Protein AF-A0A9D3WK66-F1 (afdb_monomer)

Radius of gyration: 29.8 Å; Cα contacts (8 Å, |Δi|>4): 88; chains: 1; bounding box: 53×71×88 Å

Organism: NCBI:txid47602

Sequence (162 aa):
MALVIGKKVHNGCNCAFFTHMRKDLNSLHNNAQQAYVDLMNQVQYIEVSLDRQTTKQILANRLHLKTNIDVVRWLSFQGCAFRGHDKSSGSKNRGNFLELLSLLASYNEKVEDVLKSAPQNASYTSTIQKEILQIYASRVCNVIREEIGDRKFSIIVDEARD

Mean predicted aligned error: 13.24 Å

Nearest PDB structures (foldseek):
  4zkj-assembly1_A  TM=3.497E-01  e=6.469E+00  Streptococcus pyogenes M1 476

Structure (mmCIF, N/CA/C/O backbone):
data_AF-A0A9D3WK66-F1
#
_entry.id   AF-A0A9D3WK66-F1
#
loop_
_atom_site.group_PDB
_atom_site.id
_atom_site.type_symbol
_atom_site.label_atom_id
_atom_site.label_alt_id
_atom_site.label_comp_id
_atom_site.label_asym_id
_atom_site.label_entity_id
_atom_site.label_seq_id
_atom_site.pdbx_PDB_ins_code
_atom_site.Cartn_x
_atom_site.Cartn_y
_atom_site.Cartn_z
_atom_site.occupancy
_atom_site.B_iso_or_equiv
_atom_site.auth_seq_id
_atom_site.auth_comp_id
_atom_site.auth_asym_id
_atom_site.auth_atom_id
_atom_site.pdbx_PDB_model_num
ATOM 1 N N . MET A 1 1 ? -11.608 -52.437 65.355 1.00 40.25 1 MET A N 1
ATOM 2 C CA . MET A 1 1 ? -11.889 -51.640 64.142 1.00 40.25 1 MET A CA 1
ATOM 3 C C . MET A 1 1 ? -11.464 -50.209 64.441 1.00 40.25 1 MET A C 1
ATOM 5 O O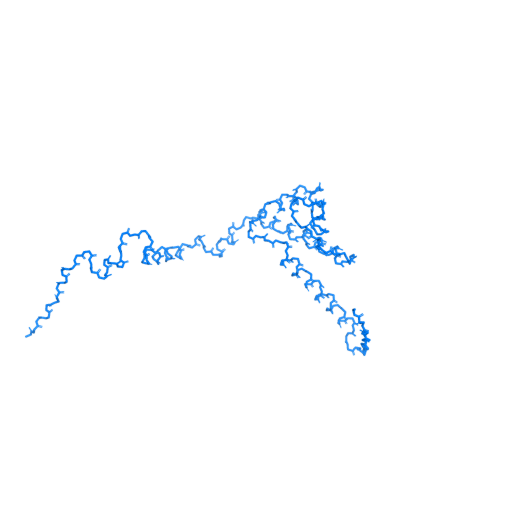 . MET A 1 1 ? -12.112 -49.552 65.242 1.00 40.25 1 MET A O 1
ATOM 9 N N . ALA A 1 2 ? -10.286 -49.796 63.969 1.00 36.47 2 ALA A N 1
ATOM 10 C CA . ALA A 1 2 ? -9.683 -48.517 64.345 1.00 36.47 2 ALA A CA 1
ATOM 11 C C . ALA A 1 2 ? -10.304 -47.374 63.528 1.00 36.47 2 ALA A C 1
ATOM 13 O O . ALA A 1 2 ? -10.202 -47.363 62.303 1.00 36.47 2 ALA A O 1
ATOM 14 N N . LEU A 1 3 ? -10.953 -46.425 64.208 1.00 35.62 3 LEU A N 1
ATOM 15 C CA . LEU A 1 3 ? -11.374 -45.158 63.614 1.00 35.62 3 LEU A CA 1
ATOM 16 C C . LEU A 1 3 ? -10.128 -44.293 63.386 1.00 35.62 3 LEU A C 1
ATOM 18 O O . LEU A 1 3 ? -9.484 -43.858 64.340 1.00 35.62 3 LEU A O 1
ATOM 22 N N . VAL A 1 4 ? -9.791 -44.029 62.125 1.00 41.88 4 VAL A N 1
ATOM 23 C CA . VAL A 1 4 ? -8.797 -43.010 61.771 1.00 41.88 4 VAL A CA 1
ATOM 24 C C . VAL A 1 4 ? -9.457 -41.645 61.955 1.00 41.88 4 VAL A C 1
ATOM 26 O O . VAL A 1 4 ? -10.234 -41.190 61.121 1.00 41.88 4 VAL A O 1
ATOM 29 N N . ILE A 1 5 ? -9.175 -41.003 63.086 1.00 43.50 5 ILE A N 1
ATOM 30 C CA . ILE A 1 5 ? -9.607 -39.635 63.373 1.00 43.50 5 ILE A CA 1
ATOM 31 C C . ILE A 1 5 ? -8.705 -38.700 62.560 1.00 43.50 5 ILE A C 1
ATOM 33 O O . ILE A 1 5 ? -7.520 -38.545 62.861 1.00 43.50 5 ILE A O 1
ATOM 37 N N . GLY A 1 6 ? -9.250 -38.094 61.503 1.00 44.72 6 GLY A N 1
ATOM 38 C CA . GLY A 1 6 ? -8.554 -37.066 60.733 1.00 44.72 6 GLY A CA 1
ATOM 39 C C . GLY A 1 6 ? -8.115 -35.915 61.644 1.00 44.72 6 GLY A C 1
ATOM 40 O O . GLY A 1 6 ? -8.935 -35.322 62.347 1.00 44.72 6 GLY A O 1
ATOM 41 N N . LYS A 1 7 ? -6.813 -35.603 61.654 1.00 45.66 7 LYS A N 1
ATOM 42 C CA . LYS A 1 7 ? -6.251 -34.474 62.411 1.00 45.66 7 LYS A CA 1
ATOM 43 C C . LYS A 1 7 ? -6.900 -33.166 61.948 1.00 45.66 7 LYS A C 1
ATOM 45 O O . LYS A 1 7 ? -6.722 -32.745 60.808 1.00 45.66 7 LYS A O 1
ATOM 50 N N . LYS A 1 8 ? -7.611 -32.497 62.855 1.00 54.91 8 LYS A N 1
ATOM 51 C CA . LYS A 1 8 ? -8.145 -31.147 62.650 1.00 54.91 8 LYS A CA 1
ATOM 52 C C . LYS A 1 8 ? -6.979 -30.151 62.699 1.00 54.91 8 LYS A C 1
ATOM 54 O O . LYS A 1 8 ? -6.400 -29.918 63.757 1.00 54.91 8 LYS A O 1
ATOM 59 N N . VAL A 1 9 ? -6.592 -29.599 61.548 1.00 56.69 9 VAL A N 1
ATOM 60 C CA . VAL A 1 9 ? -5.511 -28.604 61.447 1.00 56.69 9 VAL A CA 1
ATOM 61 C C . VAL A 1 9 ? -6.051 -27.240 61.890 1.00 56.69 9 VAL A C 1
ATOM 63 O O . VAL A 1 9 ? -6.697 -26.531 61.125 1.00 56.69 9 VAL A O 1
ATOM 66 N N . HIS A 1 10 ? -5.799 -26.871 63.146 1.00 52.72 10 HIS A N 1
ATOM 67 C CA . HIS A 1 10 ? -6.180 -25.583 63.737 1.00 52.72 10 HIS A CA 1
ATOM 68 C C . HIS A 1 10 ? -5.167 -24.475 63.404 1.00 52.72 10 HIS A C 1
ATOM 70 O O . HIS A 1 10 ? -4.578 -23.888 64.302 1.00 52.72 10 HIS A O 1
ATOM 76 N N . ASN A 1 11 ? -4.947 -24.182 62.116 1.00 50.19 11 ASN A N 1
ATOM 77 C CA . ASN A 1 11 ? -3.946 -23.186 61.697 1.00 50.19 11 ASN A CA 1
ATOM 78 C C . ASN A 1 11 ? -4.517 -21.933 61.016 1.00 50.19 11 ASN A C 1
ATOM 80 O O . ASN A 1 11 ? -3.838 -21.317 60.198 1.00 50.19 11 ASN A O 1
ATOM 84 N N . GLY A 1 12 ? -5.748 -21.547 61.378 1.00 63.19 12 GLY A N 1
ATOM 85 C CA . GLY A 1 12 ? -6.354 -20.247 61.058 1.00 63.19 12 GLY A CA 1
ATOM 86 C C . GLY A 1 12 ? -6.053 -19.707 59.652 1.00 63.19 12 GLY A C 1
ATOM 87 O O . GLY A 1 12 ? -5.990 -20.451 58.674 1.00 63.19 12 GLY A O 1
ATOM 88 N N . CYS A 1 13 ? -5.821 -18.395 59.563 1.00 54.75 13 CYS A N 1
ATOM 89 C CA . CYS A 1 13 ? -5.512 -17.672 58.326 1.00 54.75 13 CYS A CA 1
ATOM 90 C C . CYS A 1 13 ? -4.225 -18.134 57.604 1.00 54.75 13 CYS A C 1
ATOM 92 O O . CYS A 1 13 ? -3.915 -17.553 56.566 1.00 54.75 13 CYS A O 1
ATOM 94 N N . ASN A 1 14 ? -3.465 -19.095 58.146 1.00 53.28 14 ASN A N 1
ATOM 95 C CA . ASN A 1 14 ? -2.174 -19.574 57.635 1.00 53.28 14 ASN A CA 1
ATOM 96 C C . ASN A 1 14 ? -2.239 -21.008 57.075 1.00 53.28 14 ASN A C 1
ATOM 98 O O . ASN A 1 14 ? -1.198 -21.612 56.813 1.00 53.28 14 ASN A O 1
ATOM 102 N N . CYS A 1 15 ? -3.430 -21.591 56.889 1.00 62.47 15 CYS A N 1
ATOM 103 C CA . CYS A 1 15 ? -3.521 -22.839 56.135 1.00 62.47 15 CYS A CA 1
ATOM 104 C C . CYS A 1 15 ? -3.253 -22.564 54.644 1.00 62.47 15 CYS A C 1
ATOM 106 O O . CYS A 1 15 ? -3.700 -21.548 54.115 1.00 62.47 15 CYS A O 1
ATOM 108 N N . ALA A 1 16 ? -2.542 -23.467 53.959 1.00 61.47 16 ALA A N 1
ATOM 109 C CA . ALA A 1 16 ? -2.139 -23.287 52.558 1.00 61.47 16 ALA A CA 1
ATOM 110 C C . ALA A 1 16 ? -3.317 -22.929 51.631 1.00 61.47 16 ALA A C 1
ATOM 112 O O . ALA A 1 16 ? -3.166 -22.123 50.719 1.00 61.47 16 ALA A O 1
ATOM 113 N N . PHE A 1 17 ? -4.505 -23.463 51.925 1.00 60.59 17 PHE A N 1
ATOM 114 C CA . PHE A 1 17 ? -5.745 -23.141 51.224 1.00 60.59 17 PHE A CA 1
ATOM 115 C C . PHE A 1 17 ? -6.182 -21.679 51.430 1.00 60.59 17 PHE A C 1
ATOM 117 O O . PHE A 1 17 ? -6.462 -20.978 50.463 1.00 60.59 17 PHE A O 1
ATOM 124 N N . PHE A 1 18 ? -6.170 -21.175 52.668 1.00 57.91 18 PHE A N 1
ATOM 125 C CA . PHE A 1 18 ? -6.465 -19.768 52.959 1.00 57.91 18 PHE A CA 1
ATOM 126 C C . PHE A 1 18 ? -5.381 -18.818 52.441 1.00 57.91 18 PHE A C 1
ATOM 128 O O . PHE A 1 18 ? -5.702 -17.694 52.074 1.00 57.91 18 PHE A O 1
ATOM 135 N N . THR A 1 19 ? -4.120 -19.252 52.381 1.00 58.94 19 THR A N 1
ATOM 136 C CA . THR A 1 19 ? -3.023 -18.482 51.774 1.00 58.94 19 THR A CA 1
ATOM 137 C C . THR A 1 19 ? -3.177 -18.390 50.252 1.00 58.94 19 THR A C 1
ATOM 139 O O . THR A 1 19 ? -2.900 -17.342 49.680 1.00 58.94 19 THR A O 1
ATOM 142 N N . HIS A 1 20 ? -3.673 -19.450 49.605 1.00 60.00 20 HIS A N 1
ATOM 143 C CA . HIS A 1 20 ? -3.964 -19.484 48.169 1.00 60.00 20 HIS A CA 1
ATOM 144 C C . HIS A 1 20 ? -5.224 -18.680 47.795 1.00 60.00 20 HIS A C 1
ATOM 146 O O . HIS A 1 20 ? -5.245 -18.021 46.760 1.00 60.00 20 HIS A O 1
ATOM 152 N N . MET A 1 21 ? -6.256 -18.689 48.648 1.00 56.97 21 MET A N 1
ATOM 153 C CA . MET A 1 21 ? -7.496 -17.914 48.462 1.00 56.97 21 MET A CA 1
ATOM 154 C C . MET A 1 21 ? -7.461 -16.501 49.081 1.00 56.97 21 MET A C 1
ATOM 156 O O . MET A 1 21 ? -8.497 -15.841 49.172 1.00 56.97 21 MET A O 1
ATOM 160 N N . ARG A 1 22 ? -6.318 -16.035 49.606 1.00 57.00 22 ARG A N 1
ATOM 161 C CA . ARG A 1 22 ? -6.277 -14.832 50.457 1.00 57.00 22 ARG A CA 1
ATOM 162 C C . ARG A 1 22 ? -6.672 -13.563 49.682 1.00 57.00 22 ARG A C 1
ATOM 164 O O . ARG A 1 22 ? -6.203 -13.340 48.574 1.00 57.00 22 ARG A O 1
ATOM 171 N N . LYS A 1 23 ? -7.509 -12.763 50.362 1.00 58.66 23 LYS A N 1
ATOM 172 C CA . LYS A 1 23 ? -8.069 -11.394 50.196 1.00 58.66 23 LYS A CA 1
ATOM 173 C C . LYS A 1 23 ? -7.5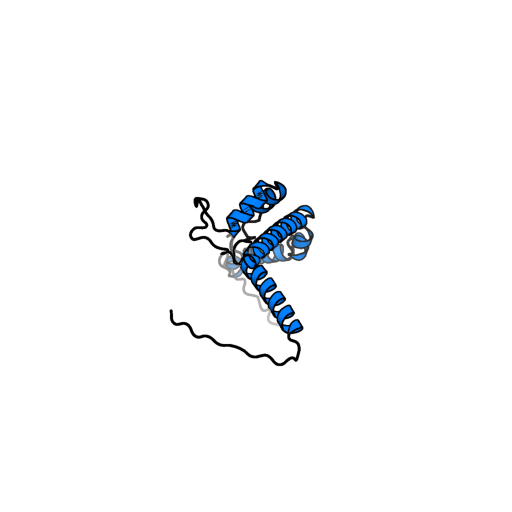24 -10.385 49.167 1.00 58.66 23 LYS A C 1
ATOM 175 O O . LYS A 1 23 ? -8.174 -9.356 48.997 1.00 58.66 23 LYS A O 1
ATOM 180 N N . ASP A 1 24 ? -6.402 -10.616 48.508 1.00 59.94 24 ASP A N 1
ATOM 181 C CA . ASP A 1 24 ? -5.859 -9.667 47.541 1.00 59.94 24 ASP A CA 1
ATOM 182 C C . ASP A 1 24 ? -6.545 -9.866 46.183 1.00 59.94 24 ASP A C 1
ATOM 184 O O . ASP A 1 24 ? -6.628 -10.989 45.670 1.00 59.94 24 ASP A O 1
ATOM 188 N N . LEU A 1 25 ? -7.049 -8.776 45.589 1.00 59.12 25 LEU A N 1
ATOM 189 C CA . LEU A 1 25 ? -7.757 -8.814 44.298 1.00 59.12 25 LEU A CA 1
ATOM 190 C C . LEU A 1 25 ? -6.941 -9.511 43.194 1.00 59.12 25 LEU A C 1
ATOM 192 O O . LEU A 1 25 ? -7.528 -10.109 42.303 1.00 59.12 25 LEU A O 1
ATOM 196 N N . ASN A 1 26 ? -5.608 -9.495 43.301 1.00 67.25 26 ASN A N 1
ATOM 197 C CA . ASN A 1 26 ? -4.677 -10.006 42.293 1.00 67.25 26 ASN A CA 1
ATOM 198 C C . ASN A 1 26 ? -4.038 -11.361 42.655 1.00 67.25 26 ASN A C 1
ATOM 200 O O . ASN A 1 26 ? -2.967 -11.686 42.137 1.00 67.25 26 ASN A O 1
ATOM 204 N N . SER A 1 27 ? -4.627 -12.148 43.563 1.00 77.69 27 SER A N 1
ATOM 205 C CA . SER A 1 27 ? -4.117 -13.498 43.843 1.00 77.69 27 SER A CA 1
ATOM 206 C C . SER A 1 27 ? -4.164 -14.383 42.587 1.00 77.69 27 SER A C 1
ATOM 208 O O . SER A 1 27 ? -5.039 -14.231 41.731 1.00 77.69 27 SER A O 1
ATOM 210 N N . LEU A 1 28 ? -3.242 -15.346 42.479 1.00 77.12 28 LEU A N 1
ATOM 211 C CA . LEU A 1 28 ? -3.210 -16.290 41.351 1.00 77.12 28 LEU A CA 1
ATOM 212 C C . LEU A 1 28 ? -4.540 -17.042 41.195 1.00 77.12 28 LEU A C 1
ATOM 214 O O . LEU A 1 28 ? -4.989 -17.254 40.072 1.00 77.12 28 LEU A O 1
ATOM 218 N N . HIS A 1 29 ? -5.194 -17.386 42.310 1.00 78.50 29 HIS A N 1
ATOM 219 C CA . HIS A 1 29 ? -6.513 -18.014 42.302 1.00 78.50 29 HIS A CA 1
ATOM 220 C C . HIS A 1 29 ? -7.579 -17.091 41.710 1.00 78.50 29 HIS A C 1
ATOM 222 O O . HIS A 1 29 ? -8.332 -17.514 40.839 1.00 78.50 29 HIS A O 1
ATOM 228 N N . ASN A 1 30 ? -7.661 -15.841 42.175 1.00 79.44 30 ASN A N 1
ATOM 229 C CA . ASN A 1 30 ? -8.678 -14.898 41.707 1.00 79.44 30 ASN A CA 1
ATOM 230 C C . ASN A 1 30 ? -8.489 -14.583 40.221 1.00 79.44 30 ASN A C 1
ATOM 232 O O . ASN A 1 30 ? -9.464 -14.581 39.478 1.00 79.44 30 ASN A O 1
ATOM 236 N N . ASN A 1 31 ? -7.242 -14.435 39.770 1.00 84.19 31 ASN A N 1
ATOM 237 C CA . ASN A 1 31 ? -6.928 -14.241 38.356 1.00 84.19 31 ASN A CA 1
ATOM 238 C C . ASN A 1 31 ? -7.301 -15.469 37.513 1.00 84.19 31 ASN A C 1
ATOM 240 O O . ASN A 1 31 ? -7.889 -15.317 36.449 1.00 84.19 31 ASN A O 1
ATOM 244 N N . ALA A 1 32 ? -6.999 -16.685 37.983 1.00 84.00 32 ALA A N 1
ATOM 245 C CA . ALA A 1 32 ? -7.361 -17.917 37.280 1.00 84.00 32 ALA A CA 1
ATOM 246 C C . ALA A 1 32 ? -8.882 -18.129 37.230 1.00 84.00 32 ALA A C 1
ATOM 248 O O . ALA A 1 32 ? -9.423 -18.527 36.200 1.00 84.00 32 ALA A O 1
ATOM 249 N N . GLN A 1 33 ? -9.583 -17.822 38.322 1.00 86.31 33 GLN A N 1
ATOM 250 C CA . GLN A 1 33 ? -11.039 -17.880 38.382 1.00 86.31 33 GLN A CA 1
ATOM 251 C C . GLN A 1 33 ? -11.675 -16.832 37.464 1.00 86.31 33 GLN A C 1
ATOM 253 O O . GLN A 1 33 ? -12.616 -17.156 36.746 1.00 86.31 33 GLN A O 1
ATOM 258 N N . GLN A 1 34 ? -11.148 -15.606 37.442 1.00 84.94 34 GLN A N 1
ATOM 259 C CA . GLN A 1 34 ? -11.617 -14.560 36.538 1.00 84.94 34 GLN A CA 1
ATOM 260 C C . GLN A 1 34 ? -11.363 -14.943 35.077 1.00 84.94 34 GLN A C 1
ATOM 262 O O . GLN A 1 34 ? -12.284 -14.880 34.275 1.00 84.94 34 GLN A O 1
ATOM 267 N N . ALA A 1 35 ? -10.170 -15.446 34.746 1.00 85.31 35 ALA A N 1
ATOM 268 C CA . ALA A 1 35 ? -9.850 -15.924 33.402 1.00 85.31 35 ALA A CA 1
ATOM 269 C C . ALA A 1 35 ? -10.766 -17.076 32.958 1.00 85.31 35 ALA A C 1
ATOM 271 O O . ALA A 1 35 ? -11.161 -17.128 31.798 1.00 85.31 35 ALA A O 1
ATOM 272 N N . TYR A 1 36 ? -11.143 -17.978 33.871 1.00 86.31 36 TYR A N 1
ATOM 273 C CA . TYR A 1 36 ? -12.144 -19.008 33.593 1.00 86.31 36 TYR A CA 1
ATOM 274 C C . TYR A 1 36 ? -13.525 -18.397 33.326 1.00 86.31 36 TYR A C 1
ATOM 276 O O . TYR A 1 36 ? -14.172 -18.760 32.351 1.00 86.31 36 TYR A O 1
ATOM 284 N N . VAL A 1 37 ? -13.977 -17.447 34.148 1.00 88.12 37 VAL A N 1
ATOM 285 C CA . VAL A 1 37 ? -15.263 -16.758 33.943 1.00 88.12 37 VAL A CA 1
ATOM 286 C C . VAL A 1 37 ? -15.286 -16.007 32.607 1.00 88.12 37 VAL A C 1
ATOM 288 O O . VAL A 1 37 ? -16.259 -16.125 31.864 1.00 88.12 37 VAL A O 1
ATOM 291 N N . ASP A 1 38 ? -14.207 -15.303 32.267 1.00 85.25 38 ASP A N 1
ATOM 292 C CA . ASP A 1 38 ? -14.059 -14.584 30.999 1.00 85.25 38 ASP A CA 1
ATOM 293 C C . ASP A 1 38 ? -14.023 -15.561 29.809 1.00 85.25 38 ASP A C 1
ATOM 295 O O . ASP A 1 38 ? -14.688 -15.335 28.800 1.00 85.25 38 ASP A O 1
ATOM 299 N N . LEU A 1 39 ? -13.346 -16.708 29.949 1.00 82.94 39 LEU A N 1
ATOM 300 C CA . LEU A 1 39 ? -13.343 -17.785 28.950 1.00 82.94 39 LEU A CA 1
ATOM 301 C C . LEU A 1 39 ? -14.722 -18.434 28.765 1.00 82.94 39 LEU A C 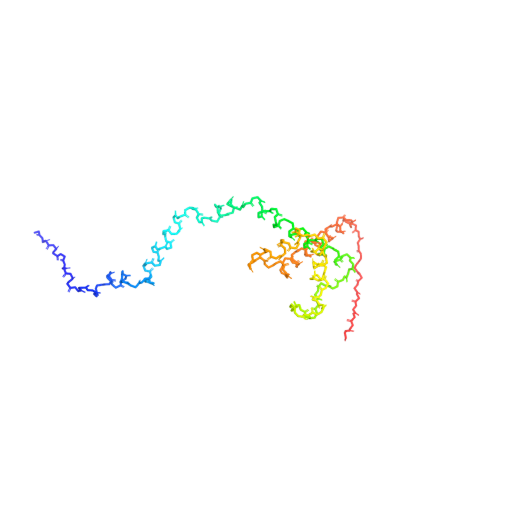1
ATOM 303 O O . LEU A 1 39 ? -15.023 -18.951 27.692 1.00 82.94 39 LEU A O 1
ATOM 307 N N . MET A 1 40 ? -15.580 -18.436 29.780 1.00 86.44 40 MET A N 1
ATOM 308 C CA . MET A 1 40 ? -16.949 -18.944 29.652 1.00 86.44 40 MET A CA 1
ATOM 309 C C . MET A 1 40 ? -17.913 -17.880 29.104 1.00 86.44 40 MET A C 1
ATOM 311 O O . MET A 1 40 ? -19.040 -18.203 28.721 1.00 86.44 40 MET A O 1
ATOM 315 N N . ASN A 1 41 ? -17.484 -16.617 29.016 1.00 83.94 41 ASN A N 1
ATOM 316 C CA . ASN A 1 41 ? -18.273 -15.536 28.445 1.00 83.94 41 ASN A CA 1
ATOM 317 C C . ASN A 1 41 ? -18.225 -15.566 26.911 1.00 83.94 41 ASN A C 1
ATOM 319 O O . ASN A 1 41 ? -17.413 -14.897 26.270 1.00 83.94 41 ASN A O 1
ATOM 323 N N . GLN A 1 42 ? -19.162 -16.303 26.317 1.00 77.56 42 GLN A N 1
ATOM 324 C CA . GLN A 1 42 ? -19.274 -16.480 24.864 1.00 77.56 42 GLN A CA 1
ATOM 325 C C . GLN A 1 42 ? -19.367 -15.159 24.080 1.00 77.56 42 GLN A C 1
ATOM 327 O O . GLN A 1 42 ? -18.921 -15.087 22.939 1.00 77.56 42 GLN A O 1
ATOM 332 N N . VAL A 1 43 ? -19.877 -14.080 24.687 1.00 76.44 43 VAL A N 1
ATOM 333 C CA . VAL A 1 43 ? -19.986 -12.754 24.044 1.00 76.44 43 VAL A CA 1
ATOM 334 C C . VAL A 1 43 ? -18.611 -12.130 23.764 1.00 76.44 43 VAL A C 1
ATOM 336 O O . VAL A 1 43 ? -18.489 -11.264 22.897 1.00 76.44 43 VAL A O 1
ATOM 339 N N . GLN A 1 44 ? -17.573 -12.559 24.487 1.00 71.44 44 GLN A N 1
ATOM 340 C CA . GLN A 1 44 ? -16.193 -12.107 24.304 1.00 71.44 44 GLN A CA 1
ATOM 341 C C . GLN A 1 44 ? -15.387 -12.999 23.353 1.00 71.44 44 GLN A C 1
ATOM 343 O O . GLN A 1 44 ? -14.215 -12.714 23.098 1.00 71.44 44 GLN A O 1
ATOM 348 N N . TYR A 1 45 ? -15.982 -14.064 22.809 1.00 82.94 45 TYR A N 1
ATOM 349 C CA . TYR A 1 45 ? -15.281 -14.935 21.871 1.00 82.94 45 TYR A CA 1
ATOM 350 C C . TYR A 1 45 ? -14.874 -14.168 20.626 1.00 82.94 45 TYR A C 1
ATOM 352 O O . TYR A 1 45 ? -15.597 -13.293 20.153 1.00 82.94 45 TYR A O 1
ATOM 360 N N . ILE A 1 46 ? -13.707 -14.520 20.086 1.00 74.38 46 ILE A N 1
ATOM 361 C CA . ILE A 1 46 ? -13.165 -13.876 18.888 1.00 74.38 46 ILE A CA 1
ATOM 362 C C . ILE A 1 46 ? -14.172 -13.988 17.744 1.00 74.38 46 ILE A C 1
ATOM 364 O O . ILE A 1 46 ? -14.449 -12.987 17.105 1.00 74.38 46 ILE A O 1
ATOM 368 N N . GLU A 1 47 ? -14.776 -15.159 17.543 1.00 75.00 47 GLU A N 1
ATOM 369 C CA . GLU A 1 47 ? -15.800 -15.382 16.516 1.00 75.00 47 GLU A CA 1
ATOM 370 C C . GLU A 1 47 ? -17.014 -14.459 16.698 1.00 75.00 47 GLU A C 1
ATOM 372 O O . GLU A 1 47 ? -17.363 -13.720 15.784 1.00 75.00 47 GLU A O 1
ATOM 377 N N . VAL A 1 48 ? -17.572 -14.378 17.911 1.00 77.12 48 VAL A N 1
ATOM 378 C CA . VAL A 1 48 ? -18.708 -13.491 18.220 1.00 77.12 48 VAL A CA 1
ATOM 379 C C . VAL A 1 48 ? -18.328 -12.014 18.084 1.00 77.12 48 VAL A C 1
ATOM 381 O O . VAL A 1 48 ? -19.127 -11.202 17.628 1.00 77.12 48 VAL A O 1
ATOM 384 N N . SER A 1 49 ? -17.102 -11.640 18.447 1.00 68.44 49 SER A N 1
ATOM 385 C CA . SER A 1 49 ? -16.571 -10.282 18.291 1.00 68.44 49 SER A CA 1
ATOM 386 C C . SER A 1 49 ? -16.339 -9.912 16.819 1.00 68.44 49 SER A C 1
ATOM 388 O O . SER A 1 49 ? -16.600 -8.776 16.414 1.00 68.44 49 SER A O 1
ATOM 390 N N . LEU A 1 50 ? -15.891 -10.871 16.004 1.00 67.12 50 LEU A N 1
ATOM 391 C CA . LEU A 1 50 ? -15.740 -10.727 14.557 1.00 67.12 50 LEU A CA 1
ATOM 392 C C . LEU A 1 50 ? -17.107 -10.606 13.871 1.00 67.12 50 LEU A C 1
ATOM 394 O O . LEU A 1 50 ? -17.280 -9.703 13.055 1.00 67.12 50 LEU A O 1
ATOM 398 N N . ASP A 1 51 ? -18.089 -11.417 14.262 1.00 68.88 51 ASP A N 1
ATOM 399 C CA . ASP A 1 51 ? -19.472 -11.335 13.769 1.00 68.88 51 ASP A CA 1
ATOM 400 C C . ASP A 1 51 ? -20.192 -10.067 14.240 1.00 68.88 51 ASP A C 1
ATOM 402 O O . ASP A 1 51 ? -21.058 -9.524 13.553 1.00 68.88 51 ASP A O 1
ATOM 406 N N . ARG A 1 52 ? -19.795 -9.532 15.398 1.00 68.94 52 ARG A N 1
ATOM 407 C CA . ARG A 1 52 ? -20.283 -8.254 15.925 1.00 68.94 52 ARG A CA 1
ATOM 408 C C . ARG A 1 52 ? -19.719 -7.045 15.167 1.00 68.94 52 ARG A C 1
ATOM 410 O O . ARG A 1 52 ? -20.151 -5.918 15.433 1.00 68.94 52 ARG A O 1
ATOM 417 N N . GLN A 1 53 ? -18.793 -7.230 14.217 1.00 71.00 53 GLN A N 1
ATOM 418 C CA . GLN A 1 53 ? -18.348 -6.128 13.366 1.00 71.00 53 GLN A CA 1
ATOM 419 C C . GLN A 1 53 ? -19.520 -5.568 12.570 1.00 71.00 53 GLN A C 1
ATOM 421 O O . GLN A 1 53 ? -20.182 -6.239 11.782 1.00 71.00 53 GLN A O 1
ATOM 426 N N . THR A 1 54 ? -19.756 -4.276 12.750 1.00 80.44 54 THR A N 1
ATOM 427 C CA . THR A 1 54 ? -20.838 -3.603 12.039 1.00 80.44 54 THR A CA 1
ATOM 428 C C . THR A 1 54 ? -20.524 -3.543 10.545 1.00 80.44 54 THR A C 1
ATOM 430 O O . THR A 1 54 ? -19.381 -3.318 10.141 1.00 80.44 54 THR A O 1
ATOM 433 N N . THR A 1 55 ? -21.550 -3.634 9.695 1.00 83.62 55 THR A N 1
ATOM 434 C CA . THR A 1 55 ? -21.409 -3.422 8.243 1.00 83.62 55 THR A CA 1
ATOM 435 C C . THR A 1 55 ? -20.666 -2.119 7.929 1.00 83.62 55 THR A C 1
ATOM 437 O O . THR A 1 55 ? -19.860 -2.062 7.003 1.00 83.62 55 THR A O 1
ATOM 440 N N . LYS A 1 56 ? -20.873 -1.081 8.751 1.00 84.44 56 LYS A N 1
ATOM 441 C CA . LYS A 1 56 ? -20.161 0.197 8.663 1.00 84.44 56 LYS A CA 1
ATOM 442 C C . LYS A 1 56 ? -18.646 0.042 8.854 1.00 84.44 56 LYS A C 1
ATOM 444 O O . LYS A 1 56 ? -17.893 0.586 8.053 1.00 84.44 56 LYS A O 1
ATOM 449 N N . GLN A 1 57 ? -18.198 -0.707 9.865 1.00 84.12 57 GLN A N 1
ATOM 450 C CA . GLN A 1 57 ? -16.772 -0.988 10.092 1.00 84.12 57 GLN A CA 1
ATOM 451 C C . GLN A 1 57 ? -16.162 -1.796 8.945 1.00 84.12 57 GLN A C 1
ATOM 453 O O . GLN A 1 57 ? -15.078 -1.462 8.473 1.00 84.12 57 GLN A O 1
ATOM 458 N N . ILE A 1 58 ? -16.873 -2.809 8.440 1.00 85.94 58 ILE A N 1
ATOM 459 C CA . ILE A 1 58 ? -16.402 -3.616 7.305 1.00 85.94 58 ILE A CA 1
ATOM 460 C C . ILE A 1 58 ? -16.197 -2.734 6.067 1.00 85.94 58 ILE A C 1
ATOM 462 O O . ILE A 1 58 ? -15.158 -2.809 5.410 1.00 85.94 58 ILE A O 1
ATOM 466 N N . LEU A 1 59 ? -17.169 -1.875 5.752 1.00 90.12 59 LEU A N 1
ATOM 467 C CA . LEU A 1 59 ? -17.076 -0.954 4.618 1.00 90.12 59 LEU A CA 1
ATOM 468 C C . LEU A 1 59 ? -15.949 0.070 4.798 1.00 90.12 59 LEU A C 1
ATOM 470 O O . LEU A 1 59 ? -15.215 0.325 3.843 1.00 90.12 59 LEU A O 1
ATOM 474 N N . ALA A 1 60 ? -15.770 0.606 6.007 1.00 89.56 60 ALA A N 1
ATOM 475 C CA . ALA A 1 60 ? -14.679 1.523 6.326 1.00 89.56 60 ALA A CA 1
ATOM 476 C C . ALA A 1 60 ? -13.302 0.865 6.132 1.00 89.56 60 ALA A C 1
ATOM 478 O O . ALA A 1 60 ? -12.450 1.409 5.430 1.00 89.56 60 ALA A O 1
ATOM 479 N N . ASN A 1 61 ? -13.113 -0.346 6.663 1.00 87.56 61 ASN A N 1
ATOM 480 C CA . ASN A 1 61 ? -11.869 -1.104 6.519 1.00 87.56 61 ASN A CA 1
ATOM 481 C C . ASN A 1 61 ? -11.573 -1.441 5.052 1.00 87.56 61 ASN A C 1
ATOM 483 O O . ASN A 1 61 ? -10.432 -1.322 4.606 1.00 87.56 61 ASN A O 1
ATOM 487 N N . ARG A 1 62 ? -12.598 -1.821 4.275 1.00 90.88 62 ARG A N 1
ATOM 488 C CA . ARG A 1 62 ? -12.458 -2.072 2.831 1.00 90.88 62 ARG A CA 1
ATOM 489 C C . ARG A 1 62 ? -12.059 -0.816 2.068 1.00 90.88 62 ARG A C 1
ATOM 491 O O . ARG A 1 62 ? -11.184 -0.900 1.212 1.00 90.88 62 ARG A O 1
ATOM 498 N N . LEU A 1 63 ? -12.680 0.326 2.369 1.00 93.31 63 LEU A N 1
ATOM 499 C CA . LEU A 1 63 ? -12.322 1.601 1.750 1.00 93.31 63 LEU A CA 1
ATOM 500 C C . LEU A 1 63 ? -10.870 1.960 2.071 1.00 93.31 63 LEU A C 1
ATOM 502 O O . LEU A 1 63 ? -10.102 2.243 1.159 1.00 93.31 63 LEU A O 1
ATOM 506 N N . HIS A 1 64 ? -10.478 1.862 3.339 1.00 90.50 64 HIS A N 1
ATOM 507 C CA . HIS A 1 64 ? -9.116 2.146 3.771 1.00 90.50 64 HIS A CA 1
ATOM 508 C C . HIS A 1 64 ? -8.096 1.230 3.070 1.00 90.50 64 HIS A C 1
ATOM 510 O O . HIS A 1 64 ? -7.118 1.711 2.493 1.00 90.50 64 HIS A O 1
ATOM 516 N N . LEU A 1 65 ? -8.330 -0.086 3.048 1.00 91.12 65 LEU A N 1
ATOM 517 C CA . LEU A 1 65 ? -7.445 -1.029 2.362 1.00 91.12 65 LEU A CA 1
ATOM 518 C C . LEU A 1 65 ? -7.360 -0.739 0.858 1.00 91.12 65 LEU A C 1
ATOM 520 O O . LEU A 1 65 ? -6.262 -0.726 0.306 1.00 91.12 65 LEU A O 1
ATOM 524 N N . LYS A 1 66 ? -8.494 -0.460 0.206 1.00 93.62 66 LYS A N 1
ATOM 525 C CA . LYS A 1 66 ? -8.535 -0.116 -1.219 1.00 93.62 66 LYS A CA 1
ATOM 526 C C . LYS A 1 66 ? -7.678 1.114 -1.521 1.00 93.62 66 LYS A C 1
ATOM 528 O O . LYS A 1 66 ? -6.838 1.047 -2.411 1.00 93.62 66 LYS A O 1
ATOM 533 N N . THR A 1 67 ? -7.820 2.183 -0.737 1.00 93.94 67 THR A N 1
ATOM 534 C CA . THR A 1 67 ? -7.009 3.398 -0.894 1.00 93.94 67 THR A CA 1
ATOM 535 C C . THR A 1 67 ? -5.513 3.090 -0.784 1.00 93.94 67 THR A C 1
ATOM 537 O O . THR A 1 67 ? -4.731 3.535 -1.619 1.00 93.94 67 THR A O 1
ATOM 540 N N . ASN A 1 68 ? -5.100 2.276 0.196 1.00 92.44 68 ASN A N 1
ATOM 541 C CA . ASN A 1 68 ? -3.697 1.865 0.324 1.00 92.44 68 ASN A CA 1
ATOM 542 C C . ASN A 1 68 ? -3.218 1.059 -0.897 1.00 92.44 68 ASN A C 1
ATOM 544 O O . ASN A 1 68 ? -2.122 1.309 -1.394 1.00 92.44 68 ASN A O 1
ATOM 548 N N . ILE A 1 69 ? -4.023 0.112 -1.394 1.00 94.50 69 ILE A N 1
ATOM 549 C CA . ILE A 1 69 ? -3.693 -0.696 -2.580 1.00 94.50 69 ILE A CA 1
ATOM 550 C C . ILE A 1 69 ? -3.486 0.193 -3.810 1.00 94.50 69 ILE A C 1
ATOM 552 O O . ILE A 1 69 ? -2.524 -0.023 -4.550 1.00 94.50 69 ILE A O 1
ATOM 556 N N . ASP A 1 70 ? -4.352 1.186 -4.012 1.00 95.12 70 ASP A N 1
ATOM 557 C CA . ASP A 1 70 ? -4.278 2.102 -5.152 1.00 95.12 70 ASP A CA 1
ATOM 558 C C . ASP A 1 70 ? -3.016 2.981 -5.085 1.00 95.12 70 ASP A C 1
ATOM 560 O O . ASP A 1 70 ? -2.302 3.114 -6.081 1.00 95.12 70 ASP A O 1
ATOM 564 N N . VAL A 1 71 ? -2.670 3.495 -3.898 1.00 94.69 71 VAL A N 1
ATOM 565 C CA . VAL A 1 71 ? -1.425 4.254 -3.674 1.00 94.69 71 VAL A CA 1
ATOM 566 C C . VAL A 1 71 ? -0.188 3.392 -3.926 1.00 94.69 71 VAL A C 1
ATOM 568 O O . VAL A 1 71 ? 0.715 3.821 -4.646 1.00 94.69 71 VAL A O 1
ATOM 571 N N . VAL A 1 72 ? -0.135 2.171 -3.370 1.00 94.44 72 VAL A N 1
ATOM 572 C CA . VAL A 1 72 ? 0.995 1.252 -3.598 1.00 94.44 72 VAL A CA 1
ATOM 573 C C . VAL A 1 72 ? 1.143 0.955 -5.083 1.00 94.44 72 VAL A C 1
ATOM 575 O O . VAL A 1 72 ? 2.243 1.058 -5.617 1.00 94.44 72 VAL A O 1
ATOM 578 N N . ARG A 1 73 ? 0.035 0.637 -5.760 1.00 94.88 73 ARG A N 1
ATOM 579 C CA . ARG A 1 73 ? 0.026 0.343 -7.194 1.00 94.88 73 ARG A CA 1
ATOM 580 C C . ARG A 1 73 ? 0.598 1.496 -8.005 1.00 94.88 73 ARG A C 1
ATOM 582 O O . ARG A 1 73 ? 1.435 1.263 -8.871 1.00 94.88 73 ARG A O 1
ATOM 589 N N . TRP A 1 74 ? 0.139 2.717 -7.733 1.00 96.12 74 TRP A N 1
ATOM 590 C CA . TRP A 1 74 ? 0.585 3.899 -8.459 1.00 96.12 74 TRP A CA 1
ATOM 591 C C . TRP A 1 74 ? 2.088 4.126 -8.268 1.00 96.12 74 TRP A C 1
ATOM 593 O O . TRP A 1 74 ? 2.815 4.231 -9.252 1.00 96.12 74 TRP A O 1
ATOM 603 N N . LEU A 1 75 ? 2.575 4.096 -7.023 1.00 95.31 75 LEU A N 1
ATOM 604 C CA . LEU A 1 75 ? 3.999 4.283 -6.721 1.00 95.31 75 LEU A CA 1
ATOM 605 C C . LEU A 1 75 ? 4.877 3.199 -7.351 1.00 95.31 75 LEU A C 1
ATOM 607 O O . LEU A 1 75 ? 5.900 3.525 -7.948 1.00 95.31 75 LEU A O 1
ATOM 611 N N . SER A 1 76 ? 4.462 1.931 -7.260 1.00 93.81 76 SER A N 1
ATOM 612 C CA . SER A 1 76 ? 5.157 0.808 -7.895 1.00 93.81 76 SER A CA 1
ATOM 613 C C . SER A 1 76 ? 5.253 0.985 -9.404 1.00 93.81 76 SER A C 1
ATOM 615 O O . SER A 1 76 ? 6.323 0.795 -9.972 1.00 93.81 76 SER A O 1
ATOM 617 N N . PHE A 1 77 ? 4.149 1.358 -10.053 1.00 93.19 77 PHE A N 1
ATOM 618 C CA . PHE A 1 77 ? 4.097 1.485 -11.506 1.00 93.19 77 PHE A CA 1
ATOM 619 C C . PHE A 1 77 ? 4.917 2.675 -12.020 1.00 93.19 77 PHE A C 1
ATOM 621 O O . PHE A 1 77 ? 5.511 2.591 -13.087 1.00 93.19 77 PHE A O 1
ATOM 628 N N . GLN A 1 78 ? 4.988 3.764 -11.249 1.00 95.56 78 GLN A N 1
ATOM 629 C CA . GLN A 1 78 ? 5.816 4.931 -11.572 1.00 95.56 78 GLN A CA 1
ATOM 630 C C . GLN A 1 78 ? 7.286 4.780 -11.141 1.00 95.56 78 GLN A C 1
ATOM 632 O O . GLN A 1 78 ? 8.078 5.691 -11.364 1.00 95.56 78 GLN A O 1
ATOM 637 N N . GLY A 1 79 ? 7.660 3.686 -10.464 1.00 93.62 79 GLY A N 1
ATOM 638 C CA . GLY A 1 79 ? 9.007 3.519 -9.905 1.00 93.62 79 GLY A CA 1
ATOM 639 C C . GLY A 1 79 ? 9.359 4.550 -8.823 1.00 93.62 79 GLY A C 1
ATOM 640 O O . GLY A 1 79 ? 10.529 4.846 -8.593 1.00 93.62 79 GLY A O 1
ATOM 641 N N . CYS A 1 80 ? 8.356 5.129 -8.161 1.00 94.19 80 CYS A N 1
ATOM 642 C CA . CYS A 1 80 ? 8.557 6.165 -7.155 1.00 94.19 80 CYS A CA 1
ATOM 643 C C . CYS A 1 80 ? 8.893 5.567 -5.786 1.00 94.19 80 CYS A C 1
ATOM 645 O O . CYS A 1 80 ? 8.296 4.585 -5.339 1.00 94.19 80 CYS A O 1
ATOM 647 N N . ALA A 1 81 ? 9.804 6.219 -5.061 1.00 91.75 81 ALA A N 1
ATOM 648 C CA . ALA A 1 81 ? 10.109 5.845 -3.685 1.00 91.75 81 ALA A CA 1
ATOM 649 C C . ALA A 1 81 ? 8.861 5.971 -2.796 1.00 91.75 81 ALA A C 1
ATOM 651 O O . ALA A 1 81 ? 8.117 6.944 -2.872 1.00 91.75 81 ALA A O 1
ATOM 652 N N . PHE A 1 82 ? 8.644 5.002 -1.910 1.00 89.94 82 PHE A N 1
ATOM 653 C CA . PHE A 1 82 ? 7.479 4.987 -1.018 1.00 89.94 82 PHE A CA 1
ATOM 654 C C . PHE A 1 82 ? 7.703 5.825 0.241 1.00 89.94 82 PHE A C 1
ATOM 656 O O . PHE A 1 82 ? 6.773 6.405 0.805 1.00 89.94 82 PHE A O 1
ATOM 663 N N . ARG A 1 83 ? 8.947 5.832 0.731 1.00 87.31 83 ARG A N 1
ATOM 664 C CA . ARG A 1 83 ? 9.339 6.446 2.000 1.00 87.31 83 ARG A CA 1
ATOM 665 C C . ARG A 1 83 ? 10.050 7.770 1.755 1.00 87.31 83 ARG A C 1
ATOM 667 O O . ARG A 1 83 ? 10.870 7.866 0.852 1.00 87.31 83 ARG A O 1
ATOM 674 N N . GLY A 1 84 ? 9.752 8.746 2.605 1.00 83.94 84 GLY A N 1
ATOM 675 C CA . GLY A 1 84 ? 10.548 9.957 2.766 1.00 83.94 84 GLY A CA 1
ATOM 676 C C . GLY A 1 84 ? 11.576 9.788 3.883 1.00 83.94 84 GLY A C 1
ATOM 677 O O . GLY A 1 84 ? 11.533 8.803 4.626 1.00 83.94 84 GLY A O 1
ATOM 678 N N . HIS A 1 85 ? 12.477 10.763 3.992 1.00 85.12 85 HIS A N 1
ATOM 679 C CA . HIS A 1 85 ? 13.505 10.810 5.032 1.00 85.12 85 HIS A CA 1
ATOM 680 C C . HIS A 1 85 ? 12.897 10.971 6.434 1.00 85.12 85 HIS A C 1
ATOM 682 O O . HIS A 1 85 ? 13.252 10.232 7.347 1.00 85.12 85 HIS A O 1
ATOM 688 N N . ASP A 1 86 ? 11.922 11.873 6.575 1.00 84.88 86 ASP A N 1
ATOM 689 C CA . ASP A 1 86 ? 11.178 12.090 7.814 1.00 84.88 86 ASP A CA 1
ATOM 690 C C . ASP A 1 86 ? 9.678 11.867 7.585 1.00 84.88 86 ASP A C 1
ATOM 692 O O . ASP A 1 86 ? 9.078 12.492 6.715 1.00 84.88 86 ASP A O 1
ATOM 696 N N . LYS A 1 87 ? 9.068 10.977 8.375 1.00 84.00 87 LYS A N 1
ATOM 697 C CA . LYS A 1 87 ? 7.628 10.661 8.346 1.00 84.00 87 LYS A CA 1
ATOM 698 C C . LYS A 1 87 ? 6.845 11.293 9.502 1.00 84.00 87 LYS A C 1
ATOM 700 O O . LYS A 1 87 ? 5.639 11.032 9.634 1.00 84.00 87 LYS A O 1
ATOM 705 N N . SER A 1 88 ? 7.511 12.081 10.345 1.00 86.19 88 SER A N 1
ATOM 706 C CA . SER A 1 88 ? 6.899 12.797 11.461 1.00 86.19 88 SER A CA 1
ATOM 707 C C . SER A 1 88 ? 5.752 13.688 10.976 1.00 86.19 88 SER A C 1
ATOM 709 O O . SER A 1 88 ? 5.705 14.099 9.816 1.00 86.19 88 SER A O 1
ATOM 711 N N . SER A 1 89 ? 4.785 13.973 11.847 1.00 82.88 89 SER A N 1
ATOM 712 C CA . SER A 1 89 ? 3.659 14.857 11.513 1.00 82.88 89 SER A CA 1
ATOM 713 C C . SER A 1 89 ? 4.088 16.301 11.232 1.00 82.88 89 SER A C 1
ATOM 715 O O . SER A 1 89 ? 3.341 17.021 10.583 1.00 82.88 89 SER A O 1
ATOM 717 N N . GLY A 1 90 ? 5.264 16.720 11.712 1.00 87.00 90 GLY A N 1
ATOM 718 C CA . GLY A 1 90 ? 5.819 18.056 11.482 1.00 87.00 90 GLY A CA 1
ATOM 719 C C . GLY A 1 90 ? 6.645 18.186 10.199 1.00 87.00 90 GLY A C 1
ATOM 720 O O . GLY A 1 90 ? 7.056 19.294 9.856 1.00 87.00 90 GLY A O 1
ATOM 721 N N . SER A 1 91 ? 6.904 17.083 9.489 1.00 88.31 91 SER A N 1
ATOM 722 C CA . SER A 1 91 ? 7.647 17.123 8.230 1.00 88.31 91 SER A CA 1
ATOM 723 C C . SER A 1 91 ? 6.825 17.788 7.126 1.00 88.31 91 SER A C 1
ATOM 725 O O . SER 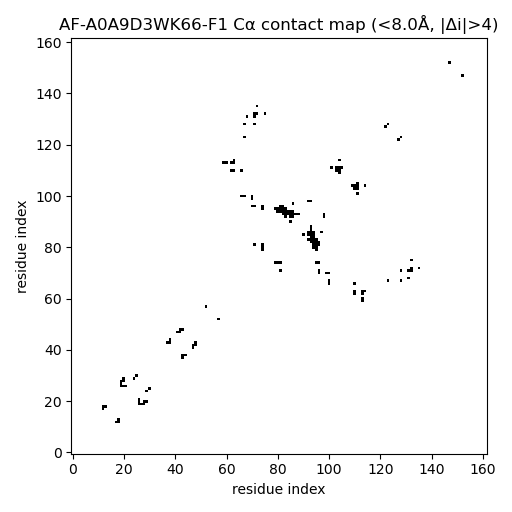A 1 91 ? 5.641 17.500 6.957 1.00 88.31 91 SER A O 1
ATOM 727 N N . LYS A 1 92 ? 7.485 18.629 6.321 1.00 88.12 92 LYS A N 1
ATOM 728 C CA . LYS A 1 92 ? 6.899 19.221 5.105 1.00 88.12 92 LYS A CA 1
ATOM 729 C C . LYS A 1 92 ? 6.679 18.198 3.987 1.00 88.12 92 LYS A C 1
ATOM 731 O O . LYS A 1 92 ? 5.909 18.465 3.075 1.00 88.12 92 LYS A O 1
ATOM 736 N N . ASN A 1 93 ? 7.410 17.084 4.016 1.00 89.44 93 ASN A N 1
ATOM 737 C CA . ASN A 1 93 ? 7.284 15.995 3.054 1.00 89.44 93 ASN A CA 1
ATOM 738 C C . ASN A 1 93 ? 7.498 14.670 3.785 1.00 89.44 93 ASN A C 1
ATOM 740 O O . ASN A 1 93 ? 8.628 14.280 4.094 1.00 89.44 93 ASN A O 1
ATOM 744 N N . ARG A 1 94 ? 6.396 13.969 4.045 1.00 89.81 94 ARG A N 1
ATOM 745 C CA . ARG A 1 94 ? 6.358 12.703 4.787 1.00 89.81 94 ARG A CA 1
ATOM 746 C C . ARG A 1 94 ? 6.662 11.487 3.907 1.00 89.81 94 ARG A C 1
ATOM 748 O O . ARG A 1 94 ? 6.573 10.338 4.352 1.00 89.81 94 ARG A O 1
ATOM 755 N N . GLY A 1 95 ? 7.052 11.725 2.657 1.00 91.75 95 GLY A N 1
ATOM 756 C CA . GLY A 1 95 ? 7.268 10.721 1.629 1.00 91.75 95 GLY A CA 1
ATOM 757 C C . GLY A 1 95 ? 6.025 10.448 0.796 1.00 91.75 95 GLY A C 1
ATOM 758 O O . GLY A 1 95 ? 4.898 10.523 1.286 1.0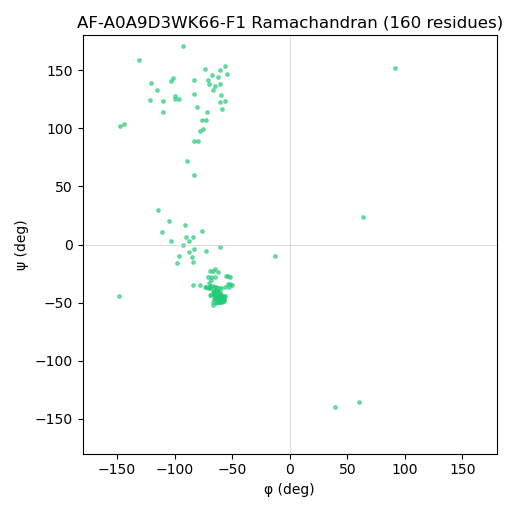0 91.75 95 GLY A O 1
ATOM 759 N N . ASN A 1 96 ? 6.254 10.042 -0.453 1.00 93.56 96 ASN A N 1
ATOM 760 C CA . ASN A 1 96 ? 5.223 9.962 -1.489 1.00 93.56 96 ASN A CA 1
ATOM 761 C C . ASN A 1 96 ? 3.990 9.144 -1.087 1.00 93.56 96 ASN A C 1
ATOM 763 O O . ASN A 1 96 ? 2.881 9.497 -1.464 1.00 93.56 96 ASN A O 1
ATOM 767 N N . PHE A 1 97 ? 4.153 8.080 -0.295 1.00 92.19 97 PHE A N 1
ATOM 768 C CA . PHE A 1 97 ? 3.011 7.297 0.176 1.00 92.19 97 PHE A CA 1
ATOM 769 C C . PHE A 1 97 ? 2.060 8.102 1.068 1.00 92.19 97 PHE A C 1
ATOM 771 O O . PHE A 1 97 ? 0.848 8.077 0.867 1.00 92.19 97 PHE A O 1
ATOM 778 N N . LEU A 1 98 ? 2.602 8.794 2.074 1.00 91.31 98 LEU A N 1
ATOM 779 C CA . LEU A 1 98 ? 1.789 9.553 3.023 1.00 91.31 98 LEU A CA 1
ATOM 780 C C . LEU A 1 98 ? 1.226 10.816 2.371 1.00 91.31 98 LEU A C 1
ATOM 782 O O . LEU A 1 98 ? 0.071 11.151 2.617 1.00 91.31 98 LEU A O 1
ATOM 786 N N . GLU A 1 99 ? 2.005 11.458 1.501 1.00 93.12 99 GLU A N 1
ATOM 787 C CA . GLU A 1 99 ? 1.541 12.621 0.742 1.00 93.12 99 GLU A CA 1
ATOM 788 C C . GLU A 1 99 ? 0.421 12.251 -0.238 1.00 93.12 99 GLU A C 1
ATOM 790 O O . GLU A 1 99 ? -0.586 12.951 -0.305 1.00 93.12 99 GLU A O 1
ATOM 795 N N . LEU A 1 100 ? 0.519 11.113 -0.938 1.00 94.69 100 LEU A N 1
ATOM 796 C CA . LEU A 1 100 ? -0.538 10.681 -1.855 1.00 94.69 100 LEU A CA 1
ATOM 797 C C . LEU A 1 100 ? -1.814 10.264 -1.109 1.00 94.69 100 LEU A C 1
ATOM 799 O O . LEU A 1 100 ? -2.912 10.571 -1.566 1.00 94.69 100 LEU A O 1
ATOM 803 N N . LEU A 1 101 ? -1.696 9.627 0.062 1.00 92.81 101 LEU A N 1
ATOM 804 C CA . LEU A 1 101 ? -2.854 9.382 0.931 1.00 92.81 101 LEU A CA 1
ATOM 805 C C . LEU A 1 101 ? -3.510 10.685 1.399 1.00 92.81 101 LEU A C 1
ATOM 807 O O . LEU A 1 101 ? -4.734 10.785 1.373 1.00 92.81 101 LEU A O 1
ATOM 811 N N . SER A 1 102 ? -2.706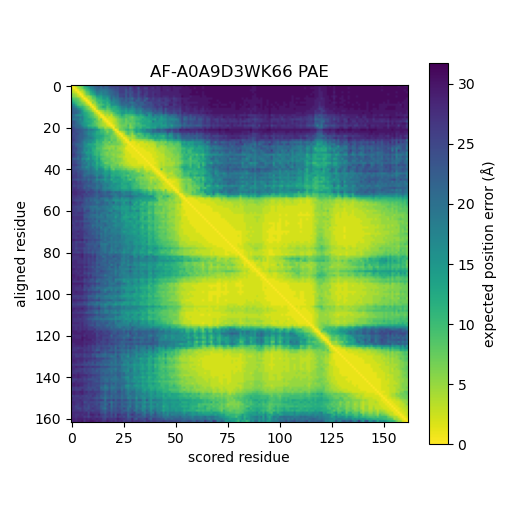 11.672 1.804 1.00 92.44 102 SER A N 1
ATOM 812 C CA . SER A 1 102 ? -3.189 12.999 2.205 1.00 92.44 102 SER A CA 1
ATOM 813 C C . SER A 1 102 ? -3.918 13.694 1.052 1.00 92.44 102 SER A C 1
ATOM 815 O O . SER A 1 102 ? -5.020 14.215 1.226 1.00 92.44 102 SER A O 1
ATOM 817 N N . LEU A 1 103 ? -3.360 13.611 -0.159 1.00 95.12 103 LEU A N 1
ATOM 818 C CA . LEU A 1 103 ? -3.984 14.141 -1.365 1.00 95.12 103 LEU A CA 1
ATOM 819 C C . LEU A 1 103 ? -5.341 13.474 -1.627 1.00 95.12 103 LEU A C 1
ATOM 821 O O . LEU A 1 103 ? -6.339 14.166 -1.803 1.00 95.12 103 LEU A O 1
ATOM 825 N N . LEU A 1 104 ? -5.414 12.141 -1.597 1.00 95.25 104 LEU A N 1
ATOM 826 C CA . LEU A 1 104 ? -6.674 11.413 -1.792 1.00 95.25 104 LEU A CA 1
ATOM 827 C C . LEU A 1 104 ? -7.719 11.742 -0.717 1.00 95.25 104 LEU A C 1
ATOM 829 O O . LEU A 1 104 ? -8.902 11.845 -1.039 1.00 95.25 104 LEU A O 1
ATOM 833 N N . ALA A 1 105 ? -7.293 11.935 0.533 1.00 94.62 105 ALA A N 1
ATOM 834 C CA . ALA A 1 105 ? -8.165 12.366 1.621 1.00 94.62 105 ALA A CA 1
ATOM 835 C C . ALA A 1 105 ? -8.750 13.760 1.355 1.00 94.62 105 ALA A C 1
ATOM 837 O O . ALA A 1 105 ? -9.946 13.959 1.540 1.00 94.62 105 ALA A O 1
ATOM 838 N N . SER A 1 106 ? -7.943 14.692 0.833 1.00 96.06 106 SER A N 1
ATOM 839 C CA . SER A 1 106 ? -8.390 16.064 0.545 1.00 96.06 106 SER A CA 1
ATOM 840 C C . SER A 1 106 ? -9.506 16.155 -0.505 1.00 96.06 106 SER A C 1
ATOM 842 O O . SER A 1 106 ? -10.274 17.112 -0.503 1.00 96.06 106 SER A O 1
ATOM 844 N N . TYR A 1 107 ? -9.633 15.150 -1.379 1.00 95.81 107 TYR A N 1
ATOM 845 C CA . TYR A 1 107 ? -10.700 15.071 -2.383 1.00 95.81 107 TYR A CA 1
ATOM 846 C C . TYR A 1 107 ? -11.897 14.216 -1.953 1.00 95.81 107 TYR A C 1
ATOM 848 O O . TYR A 1 107 ? -12.902 14.173 -2.664 1.00 95.81 107 TYR A O 1
ATOM 856 N N . ASN A 1 108 ? -11.800 13.478 -0.845 1.00 95.06 108 ASN A N 1
ATOM 857 C CA . ASN A 1 108 ? -12.826 12.526 -0.446 1.00 95.06 108 ASN A CA 1
ATOM 858 C C . ASN A 1 108 ? -12.923 12.423 1.078 1.00 95.06 108 ASN A C 1
ATOM 860 O O . ASN A 1 108 ? -12.171 11.682 1.711 1.00 95.06 108 ASN A O 1
ATOM 864 N N . GLU A 1 109 ? -13.938 13.083 1.638 1.00 94.50 109 GLU A N 1
ATOM 865 C CA . GLU A 1 109 ? -14.237 13.086 3.077 1.00 94.50 109 GLU A CA 1
ATOM 866 C C . GLU A 1 109 ? -14.347 11.669 3.658 1.00 94.50 109 GLU A C 1
ATOM 868 O O . GLU A 1 109 ? -13.861 11.401 4.751 1.00 94.50 109 GLU A O 1
ATOM 873 N N . LYS A 1 110 ? -14.892 10.699 2.906 1.00 93.31 110 LYS A N 1
ATOM 874 C CA . LYS A 1 110 ? -14.972 9.307 3.382 1.00 93.31 110 LYS A CA 1
ATOM 875 C C . LYS A 1 110 ? -13.592 8.673 3.513 1.00 93.31 110 LYS A C 1
ATOM 877 O O . LYS A 1 110 ? -13.393 7.843 4.394 1.00 93.31 110 LYS A O 1
ATOM 882 N N . VAL A 1 111 ? -12.659 9.010 2.621 1.00 92.81 111 VAL A N 1
ATOM 883 C CA . VAL A 1 111 ? -11.267 8.547 2.709 1.00 92.81 111 VAL A CA 1
ATOM 884 C C . VAL A 1 111 ? -10.577 9.213 3.895 1.00 92.81 111 VAL A C 1
ATOM 886 O O . VAL A 1 111 ? -9.903 8.531 4.662 1.00 92.81 111 VAL A O 1
ATOM 889 N N . GLU A 1 112 ? -10.790 10.513 4.087 1.00 93.56 112 GLU A N 1
ATOM 890 C CA . GLU A 1 112 ? -10.277 11.237 5.250 1.00 93.56 112 GLU A CA 1
ATOM 891 C C . GLU A 1 112 ? -10.760 10.614 6.571 1.00 93.56 112 GLU A C 1
ATOM 893 O O . GLU A 1 112 ? -9.948 10.319 7.454 1.00 93.56 112 GLU A O 1
ATOM 898 N N . ASP A 1 113 ? -12.056 10.324 6.674 1.00 91.56 113 ASP A N 1
ATOM 899 C CA . ASP A 1 113 ? -12.664 9.709 7.851 1.00 91.56 113 ASP A CA 1
ATOM 900 C C . ASP A 1 113 ? -12.064 8.338 8.164 1.00 91.56 113 ASP A C 1
ATOM 902 O O . ASP A 1 113 ? -11.717 8.064 9.316 1.00 91.56 113 ASP A O 1
ATOM 906 N N . VAL A 1 114 ? -11.909 7.456 7.169 1.00 89.38 114 VAL A N 1
ATOM 907 C CA . VAL A 1 114 ? -11.362 6.105 7.410 1.00 89.38 114 VAL A CA 1
ATOM 908 C C . VAL A 1 114 ? -9.870 6.115 7.735 1.00 89.38 114 VAL A C 1
ATOM 910 O O . VAL A 1 114 ? -9.408 5.244 8.471 1.00 89.38 114 VAL A O 1
ATOM 913 N N . LEU A 1 115 ? -9.118 7.102 7.236 1.00 87.50 115 LEU A N 1
ATOM 914 C CA . LEU A 1 115 ? -7.707 7.279 7.583 1.00 87.50 115 LEU A CA 1
ATOM 915 C C . LEU A 1 115 ? -7.541 7.774 9.027 1.00 87.50 115 LEU A C 1
ATOM 917 O O . LEU A 1 115 ? -6.623 7.330 9.716 1.00 87.50 115 LEU A O 1
ATOM 921 N N . LYS A 1 116 ? -8.436 8.649 9.509 1.00 83.75 116 LYS A N 1
ATOM 922 C CA . LYS A 1 116 ? -8.428 9.152 10.897 1.00 83.75 116 LYS A CA 1
ATOM 923 C C . LYS A 1 116 ? -8.992 8.155 11.911 1.00 83.75 116 LYS A C 1
ATOM 925 O O . LYS A 1 116 ? -8.530 8.115 13.046 1.00 83.75 116 LYS A O 1
ATOM 930 N N . SER A 1 117 ? -9.997 7.373 11.519 1.00 77.12 117 SER A N 1
ATOM 931 C CA . SER A 1 117 ? -10.724 6.452 12.410 1.00 77.12 117 SER A CA 1
ATOM 932 C C . SER A 1 117 ? -10.099 5.058 12.539 1.00 77.12 117 SER A C 1
ATOM 934 O O . SER A 1 117 ? -10.655 4.200 13.228 1.00 77.12 117 SER A O 1
ATOM 936 N N . ALA A 1 118 ? -8.945 4.816 11.910 1.00 65.44 118 ALA A N 1
ATOM 937 C CA . ALA A 1 118 ? -8.244 3.545 12.022 1.00 65.44 118 ALA A CA 1
ATOM 938 C C . ALA A 1 118 ? -7.873 3.250 13.497 1.00 65.44 118 ALA A C 1
ATOM 940 O O . ALA A 1 118 ? -7.279 4.107 14.158 1.00 65.44 118 ALA A O 1
ATOM 941 N N . PRO A 1 119 ? -8.201 2.056 14.038 1.00 59.66 119 PRO A N 1
ATOM 942 C CA . PRO A 1 119 ? -7.820 1.678 15.399 1.00 59.66 119 PRO A CA 1
ATOM 943 C C . PRO A 1 119 ? -6.304 1.810 15.598 1.00 59.66 119 PRO A C 1
ATOM 945 O O . PRO A 1 119 ? -5.552 1.500 14.678 1.00 59.66 119 PRO A O 1
ATOM 948 N N . GLN A 1 120 ? -5.834 2.167 16.800 1.00 55.38 120 GLN A N 1
ATOM 949 C CA . GLN A 1 120 ? -4.390 2.284 17.103 1.00 55.38 120 GLN A CA 1
ATOM 950 C C . GLN A 1 120 ? -3.573 1.032 16.721 1.00 55.38 120 GLN A C 1
ATOM 952 O O . GLN A 1 120 ? -2.398 1.141 16.380 1.00 55.38 120 GLN A O 1
ATOM 957 N N . ASN A 1 121 ? -4.206 -0.146 16.722 1.00 55.19 121 ASN A N 1
ATOM 958 C CA . ASN A 1 121 ? -3.578 -1.423 16.369 1.00 55.19 121 ASN A CA 1
ATOM 959 C C . ASN A 1 121 ? -3.557 -1.698 14.853 1.00 55.19 121 ASN A C 1
ATOM 961 O O . ASN A 1 121 ? -2.840 -2.582 14.389 1.00 55.19 121 ASN A O 1
ATOM 965 N N . ALA A 1 122 ? -4.338 -0.960 14.066 1.00 57.00 122 ALA A N 1
ATOM 966 C CA . ALA A 1 122 ? -4.451 -1.128 12.626 1.00 57.00 122 ALA A CA 1
ATOM 967 C C . ALA A 1 122 ? -3.400 -0.255 11.918 1.00 57.00 122 ALA A C 1
ATOM 969 O O . ALA A 1 122 ? -3.692 0.783 11.323 1.00 57.00 122 ALA A O 1
ATOM 970 N N . SER A 1 123 ? -2.133 -0.658 12.024 1.00 57.97 123 SER A N 1
ATOM 971 C CA . SER A 1 123 ? -1.024 0.055 11.388 1.00 57.97 123 SER A CA 1
ATOM 972 C C . SER A 1 123 ? -0.878 -0.353 9.919 1.00 57.97 123 SER A C 1
ATOM 974 O O . SER A 1 123 ? -0.112 -1.247 9.560 1.00 57.97 123 SER A O 1
ATOM 976 N N . TYR A 1 124 ? -1.585 0.352 9.034 1.00 61.34 124 TYR A N 1
ATOM 977 C CA . TYR A 1 124 ? -1.491 0.182 7.574 1.00 61.34 124 TYR A CA 1
ATOM 978 C C . TYR A 1 124 ? -0.228 0.810 6.954 1.00 61.34 124 TYR A C 1
ATOM 980 O O . TYR A 1 124 ? -0.102 0.924 5.738 1.00 61.34 124 TYR A O 1
ATOM 988 N N . THR A 1 125 ? 0.741 1.224 7.774 1.00 64.12 125 THR A N 1
ATOM 989 C CA . THR A 1 125 ? 1.795 2.158 7.348 1.00 64.12 125 THR A CA 1
ATOM 990 C C . THR A 1 125 ? 3.117 1.526 6.936 1.00 64.12 125 THR A C 1
ATOM 992 O O . THR A 1 125 ? 3.934 2.212 6.328 1.00 64.12 125 THR A O 1
ATOM 995 N N . SER A 1 126 ? 3.412 0.265 7.258 1.00 70.19 126 SER A N 1
ATOM 996 C CA . SER A 1 126 ? 4.674 -0.327 6.783 1.00 70.19 126 SER A CA 1
ATOM 997 C C . SER A 1 126 ? 4.620 -1.820 6.514 1.00 70.19 126 SER A C 1
ATOM 999 O O . SER A 1 126 ? 5.100 -2.238 5.464 1.00 70.19 126 SER A O 1
ATOM 1001 N N . THR A 1 127 ? 4.018 -2.609 7.402 1.00 76.06 127 THR A N 1
ATOM 1002 C CA . THR A 1 127 ? 3.853 -4.053 7.190 1.00 76.06 127 THR A CA 1
ATOM 1003 C C . THR A 1 127 ? 2.910 -4.310 6.019 1.00 76.06 127 THR A C 1
ATOM 1005 O O . THR A 1 127 ? 3.309 -4.919 5.033 1.00 76.06 127 THR A O 1
ATOM 1008 N N . ILE A 1 128 ? 1.724 -3.697 6.044 1.00 81.94 128 ILE A N 1
ATOM 1009 C CA . ILE A 1 128 ? 0.714 -3.866 4.990 1.00 81.94 128 ILE A CA 1
ATOM 1010 C C . ILE A 1 128 ? 1.201 -3.328 3.635 1.00 81.94 128 ILE A C 1
ATOM 1012 O O . ILE A 1 128 ? 0.958 -3.944 2.603 1.00 81.94 128 ILE A O 1
ATOM 1016 N N . GLN A 1 129 ? 1.965 -2.229 3.613 1.00 84.44 129 GLN A N 1
ATOM 1017 C CA . GLN A 1 129 ? 2.589 -1.739 2.374 1.00 84.44 129 GLN A CA 1
ATOM 1018 C C . GLN A 1 129 ? 3.508 -2.787 1.739 1.00 84.44 129 GLN A C 1
ATOM 1020 O O . GLN A 1 129 ? 3.462 -2.994 0.528 1.00 84.44 129 GLN A O 1
ATOM 1025 N N . LYS A 1 130 ? 4.344 -3.441 2.556 1.00 88.56 130 LYS A N 1
ATOM 1026 C CA . LYS A 1 130 ? 5.256 -4.491 2.094 1.00 88.56 130 LYS A CA 1
ATOM 1027 C C . LYS A 1 130 ? 4.488 -5.714 1.607 1.00 88.56 130 LYS A C 1
ATOM 1029 O O . LYS A 1 130 ? 4.836 -6.236 0.558 1.00 88.56 130 LYS A O 1
ATOM 1034 N N . GLU A 1 131 ? 3.443 -6.131 2.317 1.00 92.06 131 GLU A N 1
ATOM 1035 C CA . GLU A 1 131 ? 2.596 -7.258 1.909 1.00 92.06 131 GLU A CA 1
ATOM 1036 C C . GLU A 1 131 ? 1.923 -6.996 0.557 1.00 92.06 131 GLU A C 1
ATOM 1038 O O . GLU A 1 131 ? 2.016 -7.819 -0.351 1.00 92.06 131 GLU A O 1
ATOM 1043 N N . ILE A 1 132 ? 1.312 -5.819 0.375 1.00 92.25 132 ILE A N 1
ATOM 1044 C CA . ILE A 1 132 ? 0.699 -5.435 -0.905 1.00 92.25 132 ILE A CA 1
ATOM 1045 C C . ILE A 1 132 ? 1.754 -5.438 -2.021 1.00 92.25 132 ILE A C 1
ATOM 1047 O O . ILE A 1 132 ? 1.511 -5.976 -3.102 1.00 92.25 132 ILE A O 1
ATOM 1051 N N . LEU A 1 133 ? 2.940 -4.877 -1.763 1.00 91.56 133 LEU A N 1
ATOM 1052 C CA . LEU A 1 133 ? 4.034 -4.857 -2.734 1.00 91.56 133 LEU A CA 1
ATOM 1053 C C . LEU A 1 133 ? 4.518 -6.273 -3.090 1.00 91.56 133 LEU A C 1
ATOM 1055 O O . LEU A 1 133 ? 4.749 -6.560 -4.261 1.00 91.56 133 LEU A O 1
ATOM 1059 N N . GLN A 1 134 ? 4.625 -7.171 -2.108 1.00 94.12 134 GLN A N 1
ATOM 1060 C CA . GLN A 1 134 ? 4.983 -8.577 -2.318 1.00 94.12 134 GLN A CA 1
ATOM 1061 C C . GLN A 1 134 ? 3.930 -9.323 -3.141 1.00 94.12 134 GLN A C 1
ATOM 1063 O O . GLN A 1 134 ? 4.289 -10.114 -4.015 1.00 94.12 134 GLN A O 1
ATOM 1068 N N . ILE A 1 135 ? 2.640 -9.052 -2.916 1.00 95.56 135 ILE A N 1
ATOM 1069 C CA . ILE A 1 135 ? 1.551 -9.607 -3.730 1.00 95.56 135 ILE A CA 1
ATOM 1070 C C . ILE A 1 135 ? 1.685 -9.129 -5.178 1.00 95.56 135 ILE A C 1
ATOM 1072 O O . ILE A 1 135 ? 1.589 -9.945 -6.097 1.00 95.56 135 ILE A O 1
ATOM 1076 N N . TYR A 1 136 ? 1.943 -7.836 -5.399 1.00 94.12 136 TYR A N 1
ATOM 1077 C CA . TYR A 1 136 ? 2.177 -7.310 -6.745 1.00 94.12 136 TYR A CA 1
ATOM 1078 C C . TYR A 1 136 ? 3.394 -7.954 -7.407 1.00 94.12 136 TYR A C 1
ATOM 1080 O O . TYR A 1 136 ? 3.266 -8.453 -8.522 1.00 94.12 136 TYR A O 1
ATOM 1088 N N . ALA A 1 137 ? 4.535 -8.008 -6.717 1.00 94.62 137 ALA A N 1
ATOM 1089 C CA . ALA A 1 137 ? 5.749 -8.638 -7.228 1.00 94.62 137 ALA A CA 1
ATOM 1090 C C . ALA A 1 137 ? 5.501 -10.105 -7.608 1.00 94.62 137 ALA A C 1
ATOM 1092 O O . ALA A 1 137 ? 5.839 -10.522 -8.710 1.00 94.62 137 ALA A O 1
ATOM 1093 N N . SER A 1 138 ? 4.820 -10.861 -6.743 1.00 96.94 138 SER A N 1
ATOM 1094 C CA . SER A 1 138 ? 4.480 -12.266 -6.999 1.00 96.94 138 SER A CA 1
ATOM 1095 C C . SER A 1 138 ? 3.586 -12.422 -8.229 1.00 96.94 138 SER A C 1
ATOM 1097 O O . SER A 1 138 ? 3.828 -13.293 -9.058 1.00 96.94 138 SER A O 1
ATOM 1099 N N . ARG A 1 139 ? 2.573 -11.558 -8.393 1.00 95.88 139 ARG A N 1
ATOM 1100 C CA . ARG A 1 139 ? 1.698 -11.576 -9.575 1.00 95.88 139 ARG A CA 1
ATOM 1101 C C . ARG A 1 139 ? 2.455 -11.250 -10.856 1.00 95.88 139 ARG A C 1
ATOM 1103 O O . ARG A 1 139 ? 2.268 -11.948 -11.842 1.00 95.88 139 ARG A O 1
ATOM 1110 N N 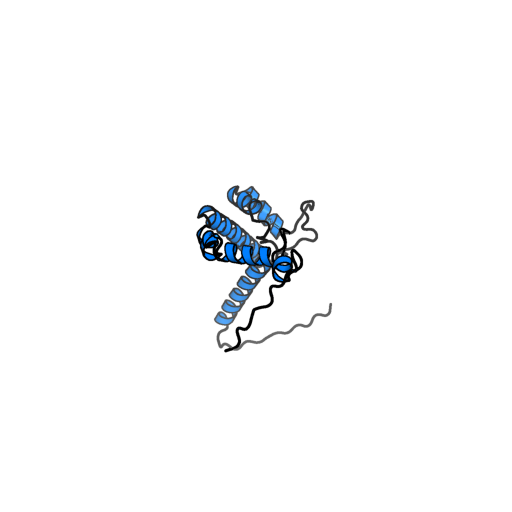. VAL A 1 140 ? 3.306 -10.226 -10.833 1.00 95.12 140 VAL A N 1
ATOM 1111 C CA . VAL A 1 140 ? 4.133 -9.849 -11.989 1.00 95.12 140 VAL A CA 1
ATOM 1112 C C . VAL A 1 140 ? 5.064 -10.999 -12.370 1.00 95.12 140 VAL A C 1
ATOM 1114 O O . VAL A 1 140 ? 5.090 -11.396 -13.529 1.00 95.12 140 VAL A O 1
ATOM 1117 N N . CYS A 1 141 ? 5.754 -11.602 -11.398 1.00 95.38 141 CYS A N 1
ATOM 1118 C CA . CYS A 1 141 ? 6.609 -12.763 -11.639 1.00 95.38 141 CYS A CA 1
ATOM 1119 C C . CYS A 1 141 ? 5.833 -13.959 -12.205 1.00 95.38 141 CYS A C 1
ATOM 1121 O O . CYS A 1 141 ? 6.335 -14.630 -13.101 1.00 95.38 141 CYS A O 1
ATOM 1123 N N . ASN A 1 142 ? 4.620 -14.225 -11.710 1.00 97.38 142 ASN A N 1
ATOM 1124 C CA . ASN A 1 142 ? 3.784 -15.309 -12.226 1.00 97.38 142 ASN A CA 1
ATOM 1125 C C . ASN A 1 142 ? 3.376 -15.066 -13.681 1.00 97.38 142 ASN A C 1
ATOM 1127 O O . ASN A 1 142 ? 3.519 -15.974 -14.490 1.00 97.38 142 ASN A O 1
ATOM 1131 N N . VAL A 1 143 ? 2.953 -13.846 -14.025 1.00 97.25 143 VAL A N 1
ATOM 1132 C CA . VAL A 1 143 ? 2.615 -13.486 -15.412 1.00 97.25 143 VAL A CA 1
ATOM 1133 C C . VAL A 1 143 ? 3.833 -13.646 -16.321 1.00 97.25 143 VAL A C 1
ATOM 1135 O O . VAL A 1 143 ? 3.740 -14.315 -17.342 1.00 97.25 143 VAL A O 1
ATOM 1138 N N . ILE A 1 144 ? 5.001 -13.132 -15.921 1.00 95.44 144 ILE A N 1
ATOM 1139 C CA . ILE A 1 144 ? 6.246 -13.294 -16.693 1.00 95.44 144 ILE A CA 1
ATOM 1140 C C . ILE A 1 144 ? 6.591 -14.780 -16.868 1.00 95.44 144 ILE A C 1
ATOM 1142 O O . ILE A 1 144 ? 6.967 -15.216 -17.953 1.00 95.44 144 ILE A O 1
ATOM 1146 N N . ARG A 1 145 ? 6.453 -15.583 -15.807 1.00 95.44 145 ARG A N 1
ATOM 1147 C CA . ARG A 1 145 ? 6.707 -17.027 -15.857 1.00 95.44 145 ARG A CA 1
ATOM 1148 C C . ARG A 1 145 ? 5.757 -17.737 -16.822 1.00 95.44 145 ARG A C 1
ATOM 1150 O O . ARG A 1 145 ? 6.208 -18.600 -17.569 1.00 95.44 145 ARG A O 1
ATOM 1157 N N . GLU A 1 146 ? 4.473 -17.395 -16.803 1.00 96.94 146 GLU A N 1
ATOM 1158 C CA . GLU A 1 146 ? 3.470 -17.931 -17.729 1.00 96.94 146 GLU A CA 1
ATOM 1159 C C . GLU A 1 146 ? 3.760 -17.512 -19.178 1.00 96.94 146 GLU A C 1
ATOM 1161 O O . GLU A 1 146 ? 3.682 -18.339 -20.087 1.00 96.94 146 GLU A O 1
ATOM 1166 N N . GLU A 1 147 ? 4.168 -16.260 -19.398 1.00 96.38 147 GLU A N 1
ATOM 1167 C CA . GLU A 1 147 ? 4.558 -15.748 -20.715 1.00 96.38 147 GLU A CA 1
ATOM 1168 C C . GLU A 1 147 ? 5.791 -16.464 -21.278 1.00 96.38 147 GLU A C 1
ATOM 1170 O O . GLU A 1 147 ? 5.828 -16.788 -22.470 1.00 96.38 147 GLU A O 1
ATOM 1175 N N . ILE A 1 148 ? 6.787 -16.764 -20.442 1.00 95.62 148 ILE A N 1
ATOM 1176 C CA . ILE A 1 148 ? 7.947 -17.570 -20.841 1.00 95.62 148 ILE A CA 1
ATOM 1177 C C . ILE A 1 148 ? 7.497 -19.007 -21.145 1.00 95.62 148 ILE A C 1
ATOM 1179 O O . ILE A 1 148 ? 7.799 -19.529 -22.223 1.00 95.62 148 ILE A O 1
ATOM 1183 N N . GLY A 1 149 ? 6.726 -19.631 -20.249 1.00 95.50 149 GLY A N 1
ATOM 1184 C CA . GLY A 1 149 ? 6.326 -21.036 -20.353 1.00 95.50 149 GLY A CA 1
ATOM 1185 C C . GLY A 1 149 ? 7.543 -21.969 -20.360 1.00 95.50 149 GLY A C 1
ATOM 1186 O O . GLY A 1 149 ? 8.495 -21.756 -19.614 1.00 95.50 149 GLY A O 1
ATOM 1187 N N . ASP A 1 150 ? 7.545 -22.962 -21.252 1.00 95.50 150 ASP A N 1
ATOM 1188 C CA . ASP A 1 150 ? 8.657 -23.919 -21.419 1.00 95.50 150 ASP A CA 1
ATOM 1189 C C . ASP A 1 150 ? 9.697 -23.472 -22.465 1.00 95.50 150 ASP A C 1
ATOM 1191 O O . ASP A 1 150 ? 10.482 -24.268 -22.991 1.00 95.50 150 ASP A O 1
ATOM 1195 N N 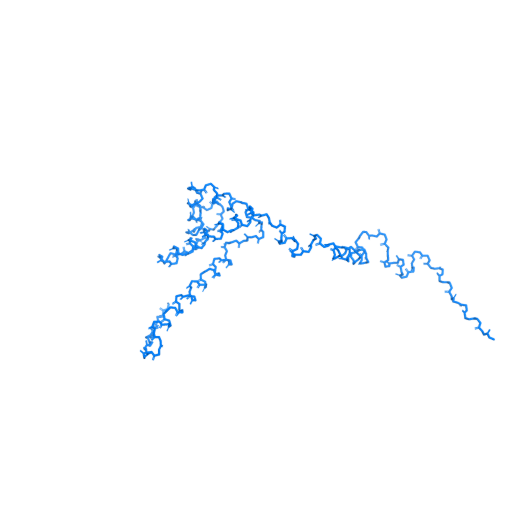. ARG A 1 151 ? 9.689 -22.187 -22.836 1.00 96.19 151 ARG A N 1
ATOM 1196 C CA . ARG A 1 151 ? 10.608 -21.651 -23.845 1.00 96.19 151 ARG A CA 1
ATOM 1197 C C . ARG A 1 151 ? 12.024 -21.532 -23.286 1.00 96.19 151 ARG A C 1
ATOM 1199 O O . ARG A 1 151 ? 12.242 -21.293 -22.101 1.00 96.19 151 ARG A O 1
ATOM 1206 N N . LYS A 1 152 ? 13.013 -21.646 -24.176 1.00 94.06 152 LYS A N 1
ATOM 1207 C CA . LYS A 1 152 ? 14.415 -21.372 -23.840 1.00 94.06 152 LYS A CA 1
ATOM 1208 C C . LYS A 1 152 ? 14.578 -19.884 -23.527 1.00 94.06 152 LYS A C 1
ATOM 1210 O O . LYS A 1 152 ? 14.123 -19.047 -24.302 1.00 94.06 152 LYS A O 1
ATOM 1215 N N . PHE A 1 153 ? 15.265 -19.575 -22.434 1.00 92.44 153 PHE A N 1
ATOM 1216 C CA . PHE A 1 153 ? 15.619 -18.216 -22.038 1.00 92.44 153 PHE A CA 1
ATOM 1217 C C . PHE A 1 153 ? 17.111 -18.140 -21.697 1.00 92.44 153 PHE A C 1
ATOM 1219 O O . PHE A 1 153 ? 17.748 -19.153 -21.408 1.00 92.44 153 PHE A O 1
ATOM 1226 N N . SER A 1 154 ? 17.670 -16.935 -21.740 1.00 93.44 154 SER A N 1
ATOM 1227 C CA . SER A 1 154 ? 19.040 -16.639 -21.319 1.00 93.44 154 SER A CA 1
ATOM 1228 C C . SER A 1 154 ? 19.015 -15.609 -20.195 1.00 93.44 154 SER A C 1
ATOM 1230 O O . SER A 1 154 ? 18.247 -14.652 -20.266 1.00 93.44 154 SER A O 1
ATOM 1232 N N . ILE A 1 155 ? 19.861 -15.784 -19.181 1.00 93.00 155 ILE A N 1
ATOM 1233 C CA . ILE A 1 155 ? 20.057 -14.804 -18.107 1.00 93.00 155 ILE A CA 1
ATOM 1234 C C . ILE A 1 155 ? 21.323 -14.015 -18.431 1.00 93.00 155 ILE A C 1
ATOM 1236 O O . ILE A 1 155 ? 22.380 -14.608 -18.638 1.00 93.00 155 ILE A O 1
ATOM 1240 N N . ILE A 1 156 ? 21.210 -12.690 -18.478 1.00 93.12 156 ILE A N 1
ATOM 1241 C CA . ILE A 1 156 ? 22.361 -11.791 -18.568 1.00 93.12 156 ILE A CA 1
ATOM 1242 C C . ILE A 1 156 ? 22.671 -11.333 -17.145 1.00 93.12 156 ILE A C 1
ATOM 1244 O O . ILE A 1 156 ? 21.782 -10.842 -16.451 1.00 93.12 156 ILE A O 1
ATOM 1248 N N . VAL A 1 157 ? 23.910 -11.538 -16.709 1.00 94.00 157 VAL A N 1
ATOM 1249 C CA . VAL A 1 157 ? 24.391 -11.126 -15.389 1.00 94.00 157 VAL A CA 1
ATOM 1250 C C . VAL A 1 157 ? 25.373 -9.984 -15.602 1.00 94.00 157 VAL A C 1
ATOM 1252 O O . VAL A 1 157 ? 26.336 -10.148 -16.347 1.00 94.00 157 VAL A O 1
ATOM 1255 N N . ASP A 1 158 ? 25.104 -8.846 -14.970 1.00 92.88 158 ASP A N 1
ATOM 1256 C CA . ASP A 1 158 ? 25.978 -7.675 -14.967 1.00 92.88 158 ASP A CA 1
ATOM 1257 C C . ASP A 1 158 ? 26.470 -7.429 -13.536 1.00 92.88 158 ASP A C 1
ATOM 1259 O O . ASP A 1 158 ? 25.682 -7.495 -12.588 1.00 92.88 158 ASP A O 1
ATOM 1263 N N . GLU A 1 159 ? 27.773 -7.203 -13.373 1.00 92.56 159 GLU A N 1
ATOM 1264 C CA . GLU A 1 159 ? 28.407 -6.933 -12.080 1.00 92.56 159 GLU A CA 1
ATOM 1265 C C . GLU A 1 159 ? 28.856 -5.470 -12.048 1.00 92.56 159 GLU A C 1
ATOM 1267 O O . GLU A 1 159 ? 29.769 -5.071 -12.771 1.00 92.56 159 GLU A O 1
ATOM 1272 N N . ALA A 1 160 ? 28.235 -4.676 -11.178 1.00 89.56 160 ALA A N 1
ATOM 1273 C CA . ALA A 1 160 ? 28.666 -3.317 -10.875 1.00 89.56 160 ALA A CA 1
ATOM 1274 C C . ALA A 1 160 ? 29.424 -3.296 -9.539 1.00 89.56 160 ALA A C 1
ATOM 1276 O O . ALA A 1 160 ? 29.070 -4.018 -8.606 1.00 89.56 160 ALA A O 1
ATOM 1277 N N . ARG A 1 161 ? 30.466 -2.464 -9.444 1.00 79.56 161 ARG A N 1
ATOM 1278 C CA . ARG A 1 161 ? 31.159 -2.168 -8.182 1.00 79.56 161 ARG A CA 1
ATOM 1279 C C . ARG A 1 161 ? 30.660 -0.830 -7.650 1.00 79.56 161 ARG A C 1
ATOM 1281 O O . ARG A 1 161 ? 30.687 0.144 -8.400 1.00 79.56 161 ARG A O 1
ATOM 1288 N N . ASP A 1 162 ? 30.228 -0.826 -6.392 1.00 74.75 162 ASP A N 1
ATOM 1289 C CA . ASP A 1 162 ? 29.832 0.379 -5.649 1.00 74.75 162 ASP A CA 1
ATOM 1290 C C . ASP A 1 162 ? 31.036 1.275 -5.309 1.00 74.75 162 ASP A C 1
ATOM 1292 O O . ASP A 1 162 ? 32.126 0.728 -5.000 1.00 74.75 162 ASP A O 1
#

Foldseek 3Di:
DDDPDPDDPPPPCPDPVNVQVDDDCPRPVNVVVVVVVCVVPPCPDPVNVVVPDDPVNVVLVVLQLVQLLVQLVVCVVVVHDAADPDLDPPDPDRGSNVVSLVVVCVVDVSSVCSVVPQPPPRCCDPPVSVVSVVVVVVVVVVVVCVVCDPPDDDDDDDDDDD

Secondary structure (DSSP, 8-state):
-----------GGGSHHHHHT-S-TT-HHHHHHHHHHHHH-GGGSHHHHHHT--HHHHHHHHHHHHHHHHHHHHHHHTT--S--S--STT-S---HHHHHHHHHHHH-HHHHHHHHS--TT--TTTHHHHHHHHHHHHHHHHHHHHHHTT------------

pLDDT: mean 81.44, std 15.59, range [35.62, 97.38]

Solvent-accessible surface area (backbone atoms only — not comparable to full-atom values): 9930 Å² total; per-residue (Å²): 137,86,82,83,76,78,82,80,81,88,49,72,81,71,33,72,66,47,60,51,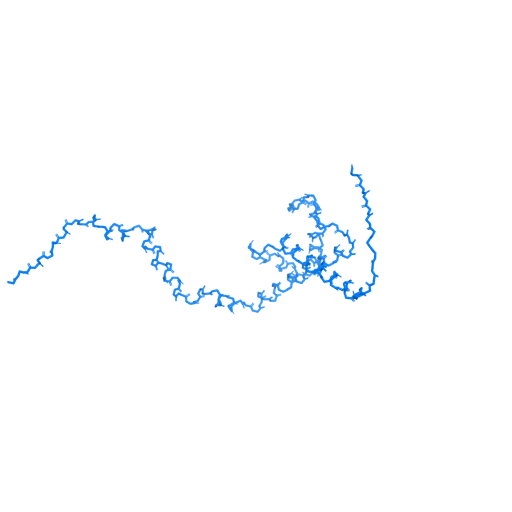67,39,92,55,85,79,26,72,50,51,48,51,53,48,52,50,54,54,70,66,36,62,80,72,32,66,67,50,48,60,69,63,54,47,71,67,55,55,51,39,52,50,51,44,51,48,53,52,51,54,52,51,52,50,33,61,74,70,72,47,67,58,72,37,96,43,67,52,92,85,45,95,56,36,15,54,51,55,48,51,52,50,53,53,21,77,78,29,68,70,51,37,49,34,68,71,66,50,55,94,84,60,63,69,80,55,65,50,50,50,52,55,50,50,54,51,51,51,50,52,52,49,52,53,48,61,72,53,58,94,57,92,83,82,87,86,87,83,89,82,85,133

InterPro domains:
  IPR025398 ZMYM1-like, RNase-like domain [PF14291] (18-162)